Protein AF-E7CLR4-F1 (afdb_monomer_lite)

Sequence (110 aa):
PYWDWTTTFSSLPTLVTMTEHNPFHHAHIDVANKDTTRAPRPQLFDDPQQGDKSFFYRQIAFALEQTDFCDFEIQFEIGHNAIHSMVGGRSPYGMSTLHYTAYDPLFYLH

Radius of gyration: 14.86 Å; chains: 1; bounding box: 43×26×43 Å

Foldseek 3Di:
DADPLFAADQDDDPLQCPDPPHPQVWFADVVVRDIADWDADNLSRDAPVPDNTHPLNVLQVCLVPDPDPVSSVVSVVVSVLVCLCRGRPPPPQDSNDPVRPVRRSVSVND

Secondary structure (DSSP, 8-state):
----TTS--SS--HHHH--SS-TTS--EETTTTEE------GGGT--TT-SSS-HHHHHHHHHHT-SSHHHHHHHHHHHHHHHHHHHHTT-TTSTTSTTTGGGSGGGGT-

InterPro domains:
  IPR002227 Tyrosinase copper-binding domain [PF00264] (1-110)
  IPR008922 Di-copper centre-containing domain superfamily [G3DSA:1.10.1280.10] (1-110)
  IPR008922 Di-copper centre-containing domain superfamily [SSF48056] (1-110)

Structure (mmCIF, N/CA/C/O backbone):
data_AF-E7CLR4-F1
#
_entry.id   AF-E7CLR4-F1
#
loop_
_atom_site.group_PDB
_atom_site.id
_atom_site.type_symbol
_atom_site.label_atom_id
_atom_site.label_alt_id
_atom_site.label_comp_id
_atom_site.label_asym_id
_atom_site.label_entity_id
_atom_site.label_seq_id
_atom_site.pdbx_PDB_ins_code
_atom_site.Cartn_x
_atom_site.Cartn_y
_atom_site.Cartn_z
_atom_site.occupancy
_atom_site.B_iso_or_equiv
_atom_site.auth_seq_id
_atom_site.auth_comp_id
_atom_site.auth_asym_id
_atom_site.auth_atom_id
_atom_site.pdbx_PDB_model_num
ATOM 1 N N . PRO A 1 1 ? 0.416 -14.114 1.909 1.00 94.44 1 PRO A N 1
ATOM 2 C CA . PRO A 1 1 ? 0.524 -13.533 3.272 1.00 94.44 1 PRO A CA 1
ATOM 3 C C . PRO A 1 1 ? -0.228 -12.204 3.268 1.00 94.44 1 PRO A C 1
ATOM 5 O O . PRO A 1 1 ? -0.317 -11.622 2.194 1.00 94.44 1 PRO A O 1
ATOM 8 N N . TYR A 1 2 ? -0.748 -11.747 4.407 1.00 96.75 2 TYR A N 1
ATOM 9 C CA . TYR A 1 2 ? -1.291 -10.391 4.524 1.00 96.75 2 TYR A CA 1
ATOM 10 C C . TYR A 1 2 ? -0.348 -9.545 5.379 1.00 96.75 2 TYR A C 1
ATOM 12 O O . TYR A 1 2 ? 0.320 -10.066 6.278 1.00 96.75 2 TYR A O 1
ATOM 20 N N . TRP A 1 3 ? -0.259 -8.259 5.072 1.00 97.56 3 TRP A N 1
ATOM 21 C CA . TRP A 1 3 ? 0.469 -7.284 5.864 1.00 97.56 3 TRP A CA 1
ATOM 22 C C . TRP A 1 3 ? -0.527 -6.488 6.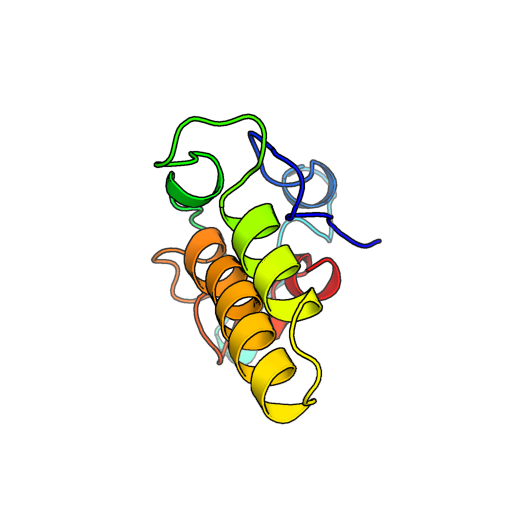705 1.00 97.56 3 TRP A C 1
ATOM 24 O O . TRP A 1 3 ? -1.329 -5.731 6.172 1.00 97.56 3 TRP A O 1
ATOM 34 N N . ASP A 1 4 ? -0.470 -6.651 8.027 1.00 96.00 4 ASP A N 1
ATOM 35 C CA . ASP A 1 4 ? -1.311 -5.881 8.945 1.00 96.00 4 ASP A CA 1
ATOM 36 C C . ASP A 1 4 ? -0.756 -4.467 9.169 1.00 96.00 4 ASP A C 1
ATOM 38 O O . ASP A 1 4 ? -0.074 -4.178 10.158 1.00 96.00 4 ASP A O 1
ATOM 42 N N . TRP A 1 5 ? -1.060 -3.574 8.232 1.00 94.81 5 TRP A N 1
ATOM 43 C CA . TRP A 1 5 ? -0.694 -2.160 8.292 1.00 94.81 5 TRP A CA 1
ATOM 44 C C . TRP A 1 5 ? -1.549 -1.353 9.290 1.00 94.81 5 TRP A C 1
ATOM 46 O O . TRP A 1 5 ? -1.310 -0.159 9.468 1.00 94.81 5 TRP A O 1
ATOM 56 N N . THR A 1 6 ? -2.511 -1.973 9.988 1.00 93.31 6 THR A N 1
ATOM 57 C CA . THR A 1 6 ? -3.210 -1.314 11.105 1.00 93.31 6 THR A CA 1
ATOM 58 C C . THR A 1 6 ? -2.352 -1.286 12.369 1.00 93.31 6 THR A C 1
ATOM 60 O O . THR A 1 6 ? -2.500 -0.395 13.206 1.00 93.31 6 THR A O 1
ATOM 63 N N . THR A 1 7 ? -1.397 -2.206 12.508 1.00 90.56 7 THR A N 1
ATOM 64 C CA . THR A 1 7 ? -0.417 -2.171 13.601 1.00 90.56 7 THR A CA 1
ATOM 65 C C . THR A 1 7 ? 0.670 -1.128 13.339 1.00 90.56 7 THR A C 1
ATOM 67 O O . THR A 1 7 ? 0.877 -0.703 12.207 1.00 90.56 7 THR A O 1
ATOM 70 N N . THR A 1 8 ? 1.367 -0.670 14.378 1.00 88.50 8 THR A N 1
ATOM 71 C CA . THR A 1 8 ? 2.495 0.256 14.202 1.00 88.50 8 THR A CA 1
ATOM 72 C C . THR A 1 8 ? 3.703 -0.488 13.636 1.00 88.50 8 THR A C 1
ATOM 74 O O . THR A 1 8 ? 4.104 -1.522 14.170 1.00 88.50 8 THR A O 1
ATOM 77 N N . PHE A 1 9 ? 4.327 0.060 12.595 1.00 91.56 9 PHE A N 1
ATOM 78 C CA . PHE A 1 9 ? 5.535 -0.485 11.979 1.00 91.56 9 PHE A CA 1
ATOM 79 C C . PHE A 1 9 ? 6.496 0.646 11.595 1.00 91.56 9 PHE A C 1
ATOM 81 O O . PHE A 1 9 ? 6.081 1.751 11.262 1.00 91.56 9 PHE A O 1
ATOM 88 N N . SER A 1 10 ? 7.797 0.366 11.633 1.00 92.25 10 SER A N 1
ATOM 89 C CA . SER A 1 10 ? 8.856 1.336 11.309 1.00 92.25 10 SER A CA 1
ATOM 90 C C . SER A 1 10 ? 9.451 1.148 9.911 1.00 92.25 10 SER A C 1
ATOM 92 O O . SER A 1 10 ? 10.288 1.935 9.476 1.00 92.25 10 SER A O 1
ATOM 94 N N . SER A 1 11 ? 9.068 0.076 9.217 1.00 95.38 11 SER A N 1
ATOM 95 C CA . SER A 1 11 ? 9.549 -0.260 7.877 1.00 95.38 11 SER A CA 1
ATOM 96 C C . SER A 1 11 ? 8.552 -1.162 7.152 1.00 95.38 11 SER A C 1
ATOM 98 O O . SER A 1 11 ? 7.675 -1.762 7.775 1.00 95.38 11 SER A O 1
ATOM 100 N N . LEU A 1 12 ? 8.680 -1.248 5.825 1.00 97.50 12 LEU A N 1
ATOM 101 C CA . LEU A 1 12 ? 7.938 -2.229 5.032 1.00 97.50 12 LEU A CA 1
ATOM 102 C C . LEU A 1 12 ? 8.364 -3.663 5.402 1.00 97.50 12 LEU A C 1
ATOM 104 O O . LEU A 1 12 ? 9.518 -3.865 5.795 1.00 97.50 12 LEU A O 1
ATOM 108 N N . PRO A 1 13 ? 7.488 -4.672 5.224 1.00 97.56 13 PRO A N 1
ATOM 109 C CA . PRO A 1 13 ? 7.811 -6.060 5.542 1.00 97.56 13 PRO A CA 1
ATOM 110 C C . PRO A 1 13 ? 9.111 -6.534 4.884 1.00 97.56 13 PRO A C 1
ATOM 112 O O . PRO A 1 13 ? 9.320 -6.310 3.693 1.00 97.56 13 PRO A O 1
ATOM 115 N N . THR A 1 14 ? 9.947 -7.278 5.617 1.00 97.31 14 THR A N 1
ATOM 116 C CA . THR A 1 14 ? 11.210 -7.836 5.087 1.00 97.31 14 THR A CA 1
ATOM 117 C C . THR A 1 14 ? 11.004 -8.634 3.802 1.00 97.31 14 THR A C 1
ATOM 119 O O . THR A 1 14 ? 11.829 -8.579 2.890 1.00 97.31 14 THR A O 1
ATOM 122 N N . LEU A 1 15 ? 9.858 -9.320 3.702 1.00 97.38 15 LEU A N 1
ATOM 123 C CA . LEU A 1 15 ? 9.453 -10.063 2.513 1.00 97.38 15 LEU A CA 1
ATOM 124 C C . LEU A 1 15 ? 9.500 -9.203 1.248 1.00 97.38 15 LEU A C 1
ATOM 126 O O . LEU A 1 15 ? 9.825 -9.731 0.201 1.00 97.38 15 LEU A O 1
ATOM 130 N N . VAL A 1 16 ? 9.224 -7.901 1.321 1.00 97.75 16 VAL A N 1
ATOM 131 C CA . VAL A 1 16 ? 9.210 -7.021 0.145 1.00 97.75 16 VAL A CA 1
ATOM 132 C C . VAL A 1 16 ? 10.431 -6.101 0.048 1.00 97.75 16 VAL A C 1
ATOM 134 O O . VAL A 1 16 ? 10.563 -5.393 -0.946 1.00 97.75 16 VAL A O 1
ATOM 137 N N . THR A 1 17 ? 11.320 -6.083 1.047 1.00 97.38 17 THR A N 1
ATOM 138 C CA . THR A 1 17 ? 12.499 -5.193 1.086 1.00 97.38 17 THR A CA 1
ATOM 139 C C . THR A 1 17 ? 13.830 -5.910 0.884 1.00 97.38 17 THR A C 1
ATOM 141 O O . THR A 1 17 ? 14.805 -5.268 0.505 1.00 97.38 17 THR A O 1
ATOM 144 N N . MET A 1 18 ? 13.892 -7.230 1.086 1.00 97.12 18 MET A N 1
ATOM 145 C CA . MET A 1 18 ? 15.092 -8.015 0.786 1.00 97.12 18 MET A CA 1
ATOM 146 C C . MET A 1 18 ? 15.420 -7.927 -0.712 1.00 97.12 18 MET A C 1
ATOM 148 O O . MET A 1 18 ? 14.546 -8.170 -1.539 1.00 97.12 18 MET A O 1
ATOM 152 N N . THR A 1 19 ? 16.654 -7.568 -1.063 1.00 95.50 19 THR A N 1
ATOM 153 C CA . THR A 1 19 ? 17.063 -7.279 -2.451 1.00 95.50 19 THR A CA 1
ATOM 154 C C . THR A 1 19 ? 17.541 -8.514 -3.210 1.00 95.50 19 THR A C 1
ATOM 156 O O . THR A 1 19 ? 17.345 -8.617 -4.419 1.00 95.50 19 THR A O 1
ATOM 159 N N . GLU A 1 20 ? 18.170 -9.460 -2.518 1.00 95.38 20 GLU A N 1
ATOM 160 C CA . GLU A 1 20 ? 18.768 -10.641 -3.138 1.00 95.38 20 GLU A CA 1
ATOM 161 C C . GLU A 1 20 ? 17.748 -11.772 -3.276 1.00 95.38 20 GLU A C 1
ATOM 163 O O . GLU A 1 20 ? 17.080 -12.140 -2.312 1.00 95.38 20 GLU A O 1
ATOM 168 N N . HIS A 1 21 ? 17.644 -12.335 -4.486 1.00 94.88 21 HIS A N 1
ATOM 169 C CA . HIS A 1 21 ? 16.825 -13.517 -4.788 1.00 94.88 21 HIS A CA 1
ATOM 170 C C . HIS A 1 21 ? 15.375 -13.436 -4.279 1.00 94.88 21 HIS A C 1
ATOM 172 O O . HIS A 1 21 ? 14.796 -14.438 -3.858 1.00 94.88 21 HIS A O 1
ATOM 178 N N . ASN A 1 22 ? 14.779 -12.242 -4.332 1.00 97.44 22 ASN A N 1
ATOM 179 C CA . ASN A 1 22 ? 13.459 -11.988 -3.778 1.00 97.44 22 ASN A CA 1
ATOM 180 C C . ASN A 1 22 ? 12.438 -11.559 -4.851 1.00 97.44 22 ASN A C 1
ATOM 182 O O . ASN A 1 22 ? 12.451 -10.399 -5.273 1.00 97.44 22 ASN A O 1
ATOM 186 N N . PRO A 1 23 ? 11.498 -12.437 -5.244 1.00 97.56 23 PRO A N 1
ATOM 187 C CA . PRO A 1 23 ? 10.468 -12.098 -6.227 1.00 97.56 23 PRO A CA 1
ATOM 188 C C . PRO A 1 23 ? 9.437 -11.080 -5.711 1.00 97.56 23 PRO A C 1
ATOM 190 O O . PRO A 1 23 ? 8.670 -10.544 -6.499 1.00 97.56 23 PRO A O 1
ATOM 193 N N . PHE A 1 24 ? 9.403 -10.792 -4.406 1.00 98.19 24 PHE A N 1
ATOM 194 C CA . PHE A 1 24 ? 8.508 -9.787 -3.822 1.00 98.19 24 PHE A CA 1
ATOM 195 C C . PHE A 1 24 ? 9.122 -8.379 -3.770 1.00 98.19 24 PHE A C 1
ATOM 197 O O . PHE A 1 24 ? 8.434 -7.414 -3.417 1.00 98.19 24 PHE A O 1
ATOM 204 N N . HIS A 1 25 ? 10.409 -8.236 -4.103 1.00 98.38 25 HIS A N 1
ATOM 205 C CA . HIS A 1 25 ? 11.083 -6.939 -4.077 1.00 98.38 25 HIS A CA 1
ATOM 206 C C . HIS A 1 25 ? 10.527 -5.989 -5.147 1.00 98.38 25 HIS A C 1
ATOM 208 O O . HIS A 1 25 ? 10.284 -4.818 -4.872 1.00 98.38 25 HIS A O 1
ATOM 214 N N . HIS A 1 26 ? 10.327 -6.503 -6.360 1.00 98.12 26 HIS A N 1
ATOM 215 C CA . HIS A 1 26 ? 9.842 -5.772 -7.529 1.00 98.12 26 HIS A CA 1
ATOM 216 C C . HIS A 1 26 ? 9.344 -6.759 -8.591 1.00 98.12 26 HIS A C 1
ATOM 218 O O . HIS A 1 26 ? 9.693 -7.938 -8.549 1.00 98.12 26 HIS A O 1
ATOM 224 N N . ALA A 1 27 ? 8.576 -6.264 -9.558 1.00 98.06 27 ALA A N 1
ATOM 225 C CA . ALA A 1 27 ? 8.215 -6.983 -10.773 1.00 98.06 27 ALA A CA 1
ATOM 226 C C . ALA A 1 27 ? 8.558 -6.155 -12.014 1.00 98.06 27 ALA A C 1
ATOM 228 O O . ALA A 1 27 ? 8.595 -4.924 -11.957 1.00 98.06 27 ALA A O 1
ATOM 229 N N . HIS A 1 28 ? 8.771 -6.834 -13.138 1.00 98.38 28 HIS A N 1
ATOM 230 C CA . HIS A 1 28 ? 8.947 -6.187 -14.432 1.00 98.38 28 HIS A CA 1
ATOM 231 C C . HIS A 1 28 ? 7.589 -5.839 -15.060 1.00 98.38 28 HIS A C 1
ATOM 233 O O . HIS A 1 28 ? 6.640 -6.619 -14.984 1.00 98.38 28 HIS A O 1
ATOM 239 N N . ILE A 1 29 ? 7.500 -4.667 -15.686 1.00 98.38 29 ILE A N 1
ATOM 240 C CA . ILE A 1 29 ? 6.313 -4.150 -16.371 1.00 98.38 29 ILE A CA 1
ATOM 241 C C . ILE A 1 29 ? 6.605 -4.124 -17.874 1.00 98.38 29 ILE A C 1
ATOM 243 O O . ILE A 1 29 ? 7.196 -3.165 -18.377 1.00 98.38 29 ILE A O 1
ATOM 247 N N . ASP A 1 30 ? 6.144 -5.143 -18.601 1.00 98.12 30 ASP A N 1
ATOM 248 C CA . ASP A 1 30 ? 6.451 -5.329 -20.030 1.00 98.12 30 ASP A CA 1
ATOM 249 C C . ASP A 1 30 ? 6.071 -4.112 -20.889 1.00 98.12 30 ASP A C 1
ATOM 251 O O . ASP A 1 30 ? 6.847 -3.658 -21.729 1.00 98.12 30 ASP A O 1
ATOM 255 N N . VAL A 1 31 ? 4.887 -3.533 -20.650 1.00 97.44 31 VAL A N 1
ATOM 256 C CA . VAL A 1 31 ? 4.361 -2.407 -21.445 1.00 97.44 31 VAL A CA 1
ATOM 257 C C . VAL A 1 31 ? 5.156 -1.111 -21.272 1.00 97.44 31 VAL A C 1
ATOM 259 O O . VAL A 1 31 ? 5.126 -0.253 -22.152 1.00 97.44 31 VAL A O 1
ATOM 262 N N . ALA A 1 32 ? 5.863 -0.961 -20.150 1.00 97.12 32 ALA A N 1
ATOM 263 C CA . ALA A 1 32 ? 6.687 0.208 -19.848 1.00 97.12 32 ALA A CA 1
ATOM 264 C C . ALA A 1 32 ? 8.191 -0.079 -19.987 1.00 97.12 32 ALA A C 1
ATOM 266 O O . ALA A 1 32 ? 8.985 0.863 -19.997 1.00 97.12 32 ALA A O 1
ATOM 267 N N . ASN A 1 33 ? 8.586 -1.355 -20.093 1.00 97.88 33 ASN A N 1
ATOM 268 C CA . ASN A 1 33 ? 9.968 -1.826 -20.008 1.00 97.88 33 ASN A CA 1
ATOM 269 C C . ASN A 1 33 ? 10.704 -1.226 -18.790 1.00 97.88 33 ASN A C 1
ATOM 2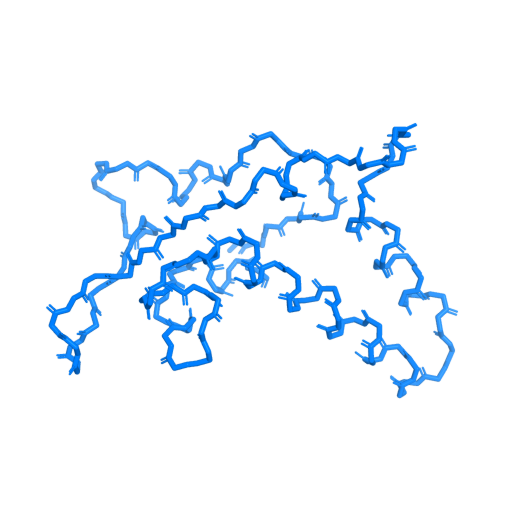71 O O . ASN A 1 33 ? 11.780 -0.622 -18.897 1.00 97.88 33 ASN A O 1
ATOM 275 N N . LYS A 1 34 ? 10.053 -1.308 -17.626 1.00 98.44 34 LYS A N 1
ATOM 276 C CA . LYS A 1 34 ? 10.525 -0.795 -16.334 1.00 98.44 34 LYS A CA 1
ATOM 277 C C . LYS A 1 34 ? 10.138 -1.754 -15.229 1.00 98.44 34 LYS A C 1
ATOM 279 O O . LYS A 1 34 ? 9.149 -2.462 -15.352 1.00 98.44 34 LYS A O 1
ATOM 284 N N . ASP A 1 35 ? 10.879 -1.706 -14.136 1.00 98.38 35 ASP A N 1
ATOM 285 C CA . ASP A 1 35 ? 10.509 -2.428 -12.929 1.00 98.38 35 ASP A CA 1
ATOM 286 C C . ASP A 1 35 ? 9.653 -1.551 -12.018 1.00 98.38 35 ASP A C 1
ATOM 288 O O . ASP A 1 35 ? 9.769 -0.317 -12.008 1.00 98.38 35 ASP A O 1
ATOM 292 N N . THR A 1 36 ? 8.799 -2.193 -11.228 1.00 98.56 36 THR A N 1
ATOM 293 C CA . THR A 1 36 ? 8.017 -1.520 -10.194 1.00 98.56 36 THR A CA 1
ATOM 294 C C . THR A 1 36 ? 8.942 -0.856 -9.185 1.00 98.56 36 THR A C 1
ATOM 296 O O . THR A 1 36 ? 9.948 -1.437 -8.773 1.00 98.56 36 THR A O 1
ATOM 299 N N . THR A 1 37 ? 8.592 0.342 -8.735 1.00 98.12 37 THR A N 1
ATOM 300 C CA . THR A 1 37 ? 9.409 1.100 -7.780 1.00 98.12 37 THR A CA 1
ATOM 301 C C . THR A 1 37 ? 8.546 1.687 -6.677 1.00 98.12 37 THR A C 1
ATOM 303 O O . THR A 1 37 ? 7.452 2.191 -6.924 1.00 98.12 37 THR A O 1
ATOM 306 N N . ARG A 1 38 ? 9.069 1.672 -5.450 1.00 97.94 38 ARG A N 1
ATOM 307 C CA . ARG A 1 38 ? 8.408 2.219 -4.260 1.00 97.94 38 ARG A CA 1
ATOM 308 C C . ARG A 1 38 ? 9.196 3.417 -3.747 1.00 97.94 38 ARG A C 1
ATOM 310 O O . ARG A 1 38 ? 10.425 3.403 -3.771 1.00 97.94 38 ARG A O 1
ATOM 317 N N . ALA A 1 39 ? 8.497 4.438 -3.264 1.00 97.56 39 ALA A N 1
ATOM 318 C CA . ALA A 1 39 ? 9.112 5.609 -2.643 1.00 97.56 39 ALA A CA 1
ATOM 319 C C . ALA A 1 39 ? 8.350 5.982 -1.358 1.00 97.56 39 ALA A C 1
ATOM 321 O O . ALA A 1 39 ? 7.669 7.013 -1.347 1.00 97.56 39 ALA A O 1
ATOM 322 N N . PRO A 1 40 ? 8.424 5.146 -0.298 1.00 97.38 40 PRO A N 1
ATOM 323 C CA . PRO A 1 40 ? 7.599 5.309 0.891 1.00 97.38 40 PRO A CA 1
ATOM 324 C C . PRO A 1 40 ? 7.723 6.703 1.507 1.00 97.38 40 PRO A C 1
ATOM 326 O O . PRO A 1 40 ? 8.827 7.218 1.698 1.00 97.38 40 PRO A O 1
ATOM 329 N N . ARG A 1 41 ? 6.585 7.326 1.813 1.00 95.25 41 ARG A N 1
ATOM 330 C CA . ARG A 1 41 ? 6.541 8.632 2.479 1.00 95.25 41 ARG A CA 1
ATOM 331 C C . ARG A 1 41 ? 6.736 8.459 3.993 1.00 95.25 41 ARG A C 1
ATOM 333 O O . ARG A 1 41 ? 6.210 7.491 4.533 1.00 95.25 41 ARG A O 1
ATOM 340 N N . PRO A 1 42 ? 7.400 9.391 4.703 1.00 91.75 42 PRO A N 1
ATOM 341 C CA . PRO A 1 42 ? 7.607 9.288 6.155 1.00 91.75 42 PRO A CA 1
ATOM 342 C C . PRO A 1 42 ? 6.313 9.099 6.961 1.00 91.75 42 PRO A C 1
ATOM 344 O O . PRO A 1 42 ? 6.275 8.315 7.901 1.00 91.75 42 PRO A O 1
ATOM 347 N N . GLN A 1 43 ? 5.215 9.722 6.516 1.00 89.06 43 GLN A N 1
ATOM 348 C CA . GLN A 1 43 ? 3.888 9.604 7.136 1.00 89.06 43 GLN A CA 1
ATOM 349 C C . GLN A 1 43 ? 3.333 8.171 7.154 1.00 89.06 43 GLN A C 1
ATOM 351 O O . GLN A 1 43 ? 2.370 7.908 7.862 1.00 89.06 43 GLN A O 1
ATOM 356 N N . LEU A 1 44 ? 3.912 7.254 6.373 1.00 93.06 44 LEU A N 1
ATOM 357 C CA . LEU A 1 44 ? 3.569 5.837 6.430 1.00 93.06 44 LEU A CA 1
ATOM 358 C C . LEU A 1 44 ? 3.951 5.212 7.781 1.00 93.06 44 LEU A C 1
ATOM 360 O O . LEU A 1 44 ? 3.292 4.278 8.226 1.00 93.06 44 LEU A O 1
ATOM 364 N N . PHE A 1 45 ? 5.021 5.710 8.403 1.00 91.06 45 PHE A N 1
ATOM 365 C CA . PHE A 1 45 ? 5.602 5.166 9.633 1.00 91.06 45 PHE A CA 1
ATOM 366 C C . PHE A 1 45 ? 5.341 6.064 10.849 1.00 91.06 45 PHE A C 1
ATOM 368 O O . PHE A 1 45 ? 5.340 5.585 11.982 1.00 91.06 45 PHE A O 1
ATOM 375 N N . ASP A 1 46 ? 5.105 7.355 10.611 1.00 81.62 46 ASP A N 1
ATOM 376 C CA . ASP A 1 46 ? 4.923 8.355 11.658 1.00 81.62 46 ASP A CA 1
ATOM 377 C C . ASP A 1 46 ? 3.436 8.613 11.934 1.00 81.62 46 ASP A C 1
ATOM 379 O O . ASP A 1 46 ? 2.683 9.000 11.039 1.00 81.62 46 ASP A O 1
ATOM 383 N N . ASP A 1 47 ? 3.016 8.477 13.196 1.00 74.50 47 ASP A N 1
ATOM 384 C CA . ASP A 1 47 ? 1.675 8.884 13.618 1.00 74.50 47 ASP A CA 1
ATOM 385 C C . ASP A 1 47 ? 1.662 10.342 14.122 1.00 74.50 47 ASP A C 1
ATOM 387 O O . ASP A 1 47 ? 2.257 10.640 15.166 1.00 74.50 47 ASP A O 1
ATOM 391 N N . PRO A 1 48 ? 0.951 11.264 13.444 1.00 64.44 48 PRO A N 1
ATOM 392 C CA . PRO A 1 48 ? 0.891 12.665 13.847 1.00 64.44 48 PRO A CA 1
ATOM 393 C C . PRO A 1 48 ? 0.140 12.918 15.164 1.00 64.44 48 PRO A C 1
ATOM 395 O O . PRO A 1 48 ? 0.318 13.986 15.746 1.00 64.44 48 PRO A O 1
ATOM 398 N N . GLN A 1 49 ? -0.699 11.993 15.646 1.00 65.56 49 GLN A N 1
ATOM 399 C CA . GLN A 1 49 ? -1.499 12.195 16.865 1.00 65.56 49 GLN A CA 1
ATOM 400 C C . GLN A 1 49 ? -0.845 11.661 18.150 1.00 65.56 49 GLN A C 1
ATOM 402 O O . GLN A 1 49 ? -1.468 11.778 19.198 1.0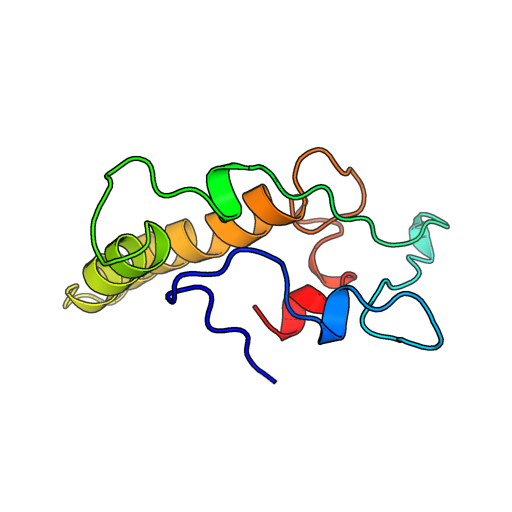0 65.56 49 GLN A O 1
ATOM 407 N N . GLN A 1 50 ? 0.394 11.141 18.094 1.00 58.22 50 GLN A N 1
ATOM 408 C CA . GLN A 1 50 ? 1.168 10.647 19.251 1.00 58.22 50 GLN A CA 1
ATOM 409 C C . GLN A 1 50 ? 0.307 9.885 20.282 1.00 58.22 50 GLN A C 1
ATOM 411 O O . GLN A 1 50 ? -0.025 10.398 21.349 1.00 58.22 50 GLN A O 1
ATOM 416 N N . GLY A 1 51 ? -0.046 8.640 19.964 1.00 66.44 51 GLY A N 1
ATOM 417 C CA . GLY A 1 51 ? -0.739 7.729 20.876 1.00 66.44 51 GLY A CA 1
ATOM 418 C C . GLY A 1 51 ? -0.363 6.269 20.619 1.00 66.44 51 GLY A C 1
ATOM 419 O O . GLY A 1 51 ? 0.416 5.971 19.718 1.00 66.44 51 GLY A O 1
ATOM 420 N N . ASP A 1 52 ? -0.943 5.348 21.390 1.00 66.81 52 ASP A N 1
ATOM 421 C CA . ASP A 1 52 ? -0.614 3.910 21.326 1.00 66.81 52 ASP A CA 1
ATOM 422 C C . ASP A 1 52 ? -1.088 3.212 20.038 1.00 66.81 52 ASP A C 1
ATOM 424 O O . ASP A 1 52 ? -0.773 2.045 19.795 1.00 66.81 52 ASP A O 1
ATOM 428 N N . LYS A 1 53 ? -1.907 3.888 19.231 1.00 76.50 53 LYS A N 1
ATOM 429 C CA . LYS A 1 53 ? -2.543 3.350 18.024 1.00 76.50 53 LYS A CA 1
ATOM 430 C C . LYS A 1 53 ? -2.066 4.128 16.813 1.00 76.50 53 LYS A C 1
ATOM 432 O O . LYS A 1 53 ? -1.948 5.336 16.932 1.00 76.50 53 LYS A O 1
ATOM 437 N N . SER A 1 54 ? -1.863 3.459 15.678 1.00 85.94 54 SER A N 1
ATOM 438 C CA . SER A 1 54 ? -1.467 4.095 14.416 1.00 85.94 54 SER A CA 1
ATOM 439 C C . SER A 1 54 ? -2.618 4.895 13.777 1.00 85.94 54 SER A C 1
ATOM 441 O O . SER A 1 54 ? -3.797 4.674 14.081 1.00 85.94 54 SER A O 1
ATOM 443 N N . PHE A 1 55 ? -2.294 5.785 12.831 1.00 88.50 55 PHE A N 1
ATOM 444 C CA . PHE A 1 55 ? -3.280 6.463 11.978 1.00 88.50 55 PHE A CA 1
ATOM 445 C C . PHE A 1 55 ? -4.212 5.455 11.295 1.00 88.50 55 PHE A C 1
ATOM 447 O O . PHE A 1 55 ? -5.434 5.605 11.322 1.00 88.50 55 PHE A O 1
ATOM 454 N N . PHE A 1 56 ? -3.629 4.390 10.750 1.00 93.00 56 PHE A N 1
ATOM 455 C CA . PHE A 1 56 ? -4.352 3.336 10.054 1.00 93.00 56 PHE A CA 1
ATOM 456 C C . PHE A 1 56 ? -5.285 2.548 10.970 1.00 93.00 56 PHE A C 1
ATOM 458 O O . PHE A 1 56 ? -6.408 2.245 10.574 1.00 93.00 56 PHE A O 1
ATOM 465 N N . TYR A 1 57 ? -4.864 2.274 12.209 1.00 93.62 57 TYR A N 1
ATOM 466 C CA . TYR A 1 57 ? -5.729 1.655 13.209 1.00 93.62 57 TYR A CA 1
ATOM 467 C C . TYR A 1 57 ? -6.994 2.482 13.420 1.00 93.62 57 TYR A C 1
ATOM 469 O O . TYR A 1 57 ? -8.090 1.935 13.394 1.00 93.62 57 TYR A O 1
ATOM 477 N N . ARG A 1 58 ? -6.856 3.800 13.612 1.00 92.88 58 ARG A N 1
ATOM 478 C CA . ARG A 1 58 ? -8.007 4.681 13.858 1.00 92.88 58 ARG A CA 1
ATOM 479 C C . ARG A 1 58 ? -8.928 4.769 12.644 1.00 92.88 58 ARG A C 1
ATOM 481 O O . ARG A 1 58 ? -10.138 4.687 12.817 1.00 92.88 58 ARG A O 1
ATOM 488 N N . GLN A 1 59 ? -8.371 4.878 11.436 1.00 94.94 59 GLN A N 1
ATOM 489 C CA . GLN A 1 59 ? -9.167 4.915 10.206 1.00 94.94 59 GLN A CA 1
ATOM 490 C C . GLN A 1 59 ? -9.972 3.623 10.009 1.00 94.94 59 GLN A C 1
ATOM 492 O O . GLN A 1 59 ? -11.152 3.676 9.670 1.00 94.94 59 GLN A O 1
ATOM 497 N N . ILE A 1 60 ? -9.359 2.462 10.255 1.00 97.06 60 ILE A N 1
ATOM 498 C CA . ILE A 1 60 ? -10.035 1.172 10.080 1.00 97.06 60 ILE A CA 1
ATOM 499 C C . ILE A 1 60 ? -10.992 0.864 11.227 1.00 97.06 60 ILE A C 1
ATOM 501 O O . ILE A 1 60 ? -12.074 0.349 10.972 1.00 97.06 60 ILE A O 1
ATOM 505 N N . ALA A 1 61 ? -10.671 1.247 12.464 1.00 96.56 61 ALA A N 1
ATOM 506 C CA . ALA A 1 61 ? -11.625 1.180 13.568 1.00 96.56 61 ALA A CA 1
ATOM 507 C C . ALA A 1 61 ? -12.881 2.009 13.259 1.00 96.56 61 ALA A C 1
ATOM 509 O O . ALA A 1 61 ? -13.986 1.499 13.397 1.00 96.56 61 ALA A O 1
ATOM 510 N N . PHE A 1 62 ? -12.713 3.230 12.738 1.00 97.00 62 PHE A N 1
ATOM 511 C CA . PHE A 1 62 ? -13.838 4.075 12.341 1.00 97.00 62 PHE A CA 1
ATOM 512 C C . PHE A 1 62 ? -14.673 3.461 11.209 1.00 97.00 62 PHE A C 1
ATOM 514 O O . PHE A 1 62 ? -15.899 3.526 11.251 1.00 97.00 62 PHE A O 1
ATOM 521 N N . ALA A 1 63 ? -14.041 2.820 10.219 1.00 98.38 63 ALA A N 1
ATOM 522 C CA . ALA A 1 63 ? -14.772 2.069 9.199 1.00 98.38 63 ALA A CA 1
ATOM 523 C C . ALA A 1 63 ? -15.586 0.922 9.826 1.00 98.38 63 ALA A C 1
ATOM 525 O O . ALA A 1 63 ? -16.769 0.776 9.540 1.00 98.38 63 ALA A O 1
ATOM 526 N N . LEU A 1 64 ? -14.984 0.145 10.731 1.00 98.31 64 LEU A N 1
ATOM 527 C CA . LEU A 1 64 ? -15.625 -1.001 11.389 1.00 98.31 64 LEU A CA 1
ATOM 528 C C . LEU A 1 64 ? -16.755 -0.618 12.361 1.00 98.31 64 LEU A C 1
ATOM 530 O O . LEU A 1 64 ? -17.564 -1.473 12.713 1.00 98.31 64 LEU A O 1
ATOM 534 N N . GLU A 1 65 ? -16.818 0.639 12.798 1.00 98.44 65 GLU A N 1
ATOM 535 C CA . GLU A 1 65 ? -17.926 1.173 13.598 1.00 98.44 65 GLU A CA 1
ATOM 536 C C . GLU A 1 65 ? -19.183 1.463 12.761 1.00 98.44 65 GLU A C 1
ATOM 538 O O . GLU A 1 65 ? -20.274 1.592 13.323 1.00 98.44 65 GLU A O 1
ATOM 543 N N . GLN A 1 66 ? -19.060 1.560 11.431 1.00 98.56 66 GLN A N 1
ATOM 544 C CA . GLN A 1 66 ? -20.200 1.832 10.559 1.00 98.56 66 GLN A CA 1
ATOM 545 C C . GLN A 1 66 ? -21.159 0.636 10.519 1.00 98.56 66 GLN A C 1
ATOM 547 O O . GLN A 1 66 ? -20.751 -0.524 10.479 1.00 98.56 66 GLN A O 1
ATOM 552 N N . THR A 1 67 ? -22.460 0.928 10.522 1.00 98.31 67 THR A N 1
ATOM 553 C CA . THR A 1 67 ? -23.518 -0.102 10.492 1.00 98.31 67 THR A CA 1
ATOM 554 C C . THR A 1 67 ? -24.133 -0.281 9.109 1.00 98.31 67 THR A C 1
ATOM 556 O O . THR A 1 67 ? -24.668 -1.351 8.814 1.00 98.31 67 THR A O 1
ATOM 559 N N . ASP A 1 68 ? -24.033 0.743 8.260 1.00 98.38 68 ASP A N 1
ATOM 560 C CA . ASP A 1 68 ? -24.401 0.683 6.853 1.00 98.38 68 ASP A CA 1
ATOM 561 C C . ASP A 1 68 ? -23.179 0.318 6.000 1.00 98.38 68 ASP A C 1
ATOM 563 O O . ASP A 1 68 ? -22.063 0.789 6.238 1.00 98.38 68 ASP A O 1
ATOM 567 N N . PHE A 1 69 ? -23.387 -0.538 4.998 1.00 98.31 69 PHE A N 1
ATOM 568 C CA . PHE A 1 69 ? -22.305 -0.998 4.129 1.00 98.31 69 PHE A CA 1
ATOM 569 C C . PHE A 1 69 ? -21.695 0.143 3.308 1.00 98.31 69 PHE A C 1
ATOM 571 O O . PHE A 1 69 ? -20.481 0.159 3.124 1.00 98.31 69 PHE A O 1
ATOM 578 N N . CYS A 1 70 ? -22.503 1.091 2.829 1.00 98.44 70 CYS A N 1
ATOM 579 C CA . CYS A 1 70 ? -22.007 2.207 2.028 1.00 98.44 70 CYS A CA 1
ATOM 580 C C . CYS A 1 70 ? -21.128 3.134 2.874 1.00 98.44 70 CYS A C 1
ATOM 582 O O . CYS A 1 70 ? -20.088 3.589 2.405 1.00 98.44 70 CYS A O 1
ATOM 584 N N . ASP A 1 71 ? -21.502 3.365 4.133 1.00 98.38 71 ASP A N 1
ATOM 585 C CA . ASP A 1 71 ? -20.692 4.167 5.051 1.00 98.38 71 ASP A CA 1
ATOM 586 C C . ASP A 1 71 ? -19.371 3.459 5.399 1.00 98.38 71 ASP A C 1
ATOM 588 O O . ASP A 1 71 ? -18.311 4.092 5.401 1.00 98.38 71 ASP A O 1
ATOM 592 N N . PHE A 1 72 ? -19.412 2.141 5.645 1.00 98.62 72 PHE A N 1
ATOM 593 C CA . PHE A 1 72 ? -18.212 1.320 5.847 1.00 98.62 72 PHE A CA 1
ATOM 594 C C . PHE A 1 72 ? -17.269 1.406 4.643 1.00 98.62 72 PHE A C 1
ATOM 596 O O . PHE A 1 72 ? -16.074 1.656 4.810 1.00 98.62 72 PHE A O 1
ATOM 603 N N . GLU A 1 73 ? -17.805 1.189 3.442 1.00 98.62 73 GLU A N 1
ATOM 604 C CA . GLU A 1 73 ? -17.028 1.037 2.215 1.00 98.62 73 GLU A CA 1
ATOM 605 C C . GLU A 1 73 ? -16.239 2.306 1.895 1.00 98.62 73 GLU A C 1
ATOM 607 O O . GLU A 1 73 ? -15.032 2.218 1.677 1.00 98.62 73 GLU A O 1
ATOM 612 N N . ILE A 1 74 ? -16.854 3.482 2.040 1.00 98.31 74 ILE A N 1
ATOM 613 C CA . ILE A 1 74 ? -16.175 4.768 1.840 1.00 98.31 74 ILE A CA 1
ATOM 614 C C . ILE A 1 74 ? -14.984 4.915 2.797 1.00 98.31 74 ILE A C 1
ATOM 616 O O . ILE A 1 74 ? -13.882 5.291 2.390 1.00 98.31 74 ILE A O 1
ATOM 620 N N . GLN A 1 75 ? -15.176 4.627 4.089 1.00 98.19 75 GLN A N 1
ATOM 621 C CA . GLN A 1 75 ? -14.102 4.780 5.078 1.00 98.19 75 GLN A CA 1
ATOM 622 C C . GLN A 1 75 ? -12.984 3.757 4.878 1.00 98.19 75 GLN A C 1
ATOM 624 O O . GLN A 1 75 ? -11.802 4.093 5.039 1.00 98.19 75 GLN A O 1
ATOM 629 N N . PHE A 1 76 ? -13.354 2.529 4.514 1.00 98.31 76 PHE A N 1
ATOM 630 C CA . PHE A 1 76 ? -12.422 1.456 4.208 1.00 98.31 76 PHE A CA 1
ATOM 631 C C . PHE A 1 76 ? -11.598 1.777 2.955 1.00 98.31 76 PHE A C 1
ATOM 633 O O . PHE A 1 76 ? -10.372 1.662 2.992 1.00 98.31 76 PHE A O 1
ATOM 640 N N . GLU A 1 77 ? -12.230 2.261 1.883 1.00 98.44 77 GLU A N 1
ATOM 641 C CA . GLU A 1 77 ? -11.566 2.636 0.631 1.00 98.44 77 GLU A CA 1
ATOM 642 C C . GLU A 1 77 ? -10.591 3.811 0.830 1.00 98.44 77 GLU A C 1
ATOM 644 O O . GLU A 1 77 ? -9.476 3.799 0.300 1.00 98.44 77 GLU A O 1
ATOM 649 N N . ILE A 1 78 ? -10.945 4.805 1.654 1.00 97.00 78 ILE A N 1
ATOM 650 C CA . ILE A 1 78 ? -10.034 5.905 2.013 1.00 97.00 78 ILE A CA 1
ATOM 651 C C . ILE A 1 78 ? -8.783 5.368 2.727 1.00 97.00 78 ILE A C 1
ATOM 653 O O . ILE A 1 78 ? -7.660 5.753 2.383 1.00 97.00 78 ILE A O 1
ATOM 657 N N . GLY A 1 79 ? -8.958 4.464 3.698 1.00 96.25 79 GLY A N 1
ATOM 658 C CA . GLY A 1 79 ? -7.846 3.813 4.399 1.00 96.25 79 GLY A CA 1
ATOM 659 C C . GLY A 1 79 ? -6.976 2.966 3.464 1.00 96.25 79 GLY A C 1
ATOM 660 O O . GLY A 1 79 ? -5.750 3.068 3.502 1.00 96.25 79 GLY A O 1
ATOM 661 N N . HIS A 1 80 ? -7.607 2.202 2.571 1.00 98.19 80 HIS A N 1
ATOM 662 C CA . HIS A 1 80 ? -6.954 1.404 1.532 1.00 98.19 80 HIS A CA 1
ATOM 663 C C . HIS A 1 80 ? -6.085 2.275 0.607 1.00 98.19 80 HIS A C 1
ATOM 665 O O . HIS A 1 80 ? -4.881 2.055 0.460 1.00 98.19 80 HIS A O 1
ATOM 671 N N . ASN A 1 81 ? -6.648 3.350 0.051 1.00 97.81 81 ASN A N 1
ATOM 672 C CA . ASN A 1 81 ? -5.936 4.249 -0.861 1.00 97.81 81 ASN A CA 1
ATOM 673 C C . ASN A 1 81 ? -4.790 5.027 -0.192 1.00 97.81 81 ASN A C 1
ATOM 675 O O . ASN A 1 81 ? -3.833 5.428 -0.868 1.00 97.81 81 ASN A O 1
ATOM 679 N N . ALA A 1 82 ? -4.834 5.217 1.130 1.00 96.69 82 ALA A N 1
ATOM 680 C CA . ALA A 1 82 ? -3.719 5.802 1.864 1.00 96.69 82 ALA A CA 1
ATOM 681 C C . ALA A 1 82 ? -2.451 4.933 1.763 1.00 96.69 82 ALA A C 1
ATOM 683 O O . ALA A 1 82 ? -1.371 5.484 1.538 1.00 96.69 82 ALA A O 1
ATOM 684 N N . ILE A 1 83 ? -2.565 3.599 1.829 1.00 97.75 83 ILE A N 1
ATOM 685 C CA . ILE A 1 83 ? -1.424 2.681 1.662 1.00 97.75 83 ILE A CA 1
ATOM 686 C C . ILE A 1 83 ? -0.840 2.791 0.255 1.00 97.75 83 ILE A C 1
ATOM 688 O O . ILE A 1 83 ? 0.362 3.033 0.115 1.00 97.75 83 ILE A O 1
ATOM 692 N N . HIS A 1 84 ? -1.678 2.721 -0.784 1.00 98.38 84 HIS A N 1
ATOM 693 C CA . HIS A 1 84 ? -1.251 2.917 -2.178 1.00 98.38 84 HIS A CA 1
ATOM 694 C C . HIS A 1 84 ? -0.445 4.208 -2.358 1.00 98.38 84 HIS A C 1
ATOM 696 O O . HIS A 1 84 ? 0.686 4.204 -2.859 1.00 98.38 84 HIS A O 1
ATOM 702 N N . SER A 1 85 ? -1.003 5.322 -1.881 1.00 97.50 85 SER A N 1
ATOM 703 C CA . SER A 1 85 ? -0.407 6.656 -1.988 1.00 97.50 85 SER A CA 1
ATOM 704 C C . SER A 1 85 ? 0.911 6.784 -1.221 1.00 97.50 85 SER A C 1
ATOM 706 O O . SER A 1 85 ? 1.897 7.327 -1.739 1.00 97.50 85 SER A O 1
ATOM 708 N N . MET A 1 86 ? 0.946 6.296 0.020 1.00 97.12 86 MET A N 1
ATOM 709 C CA . MET A 1 86 ? 2.097 6.460 0.902 1.00 97.12 86 MET A CA 1
ATOM 710 C C . MET A 1 86 ? 3.235 5.500 0.564 1.00 97.12 86 MET A C 1
ATOM 712 O O . MET A 1 86 ? 4.385 5.912 0.674 1.00 97.12 86 MET A O 1
ATOM 716 N N . VAL A 1 87 ? 2.954 4.281 0.095 1.00 98.06 87 VAL A N 1
ATOM 717 C CA . VAL A 1 87 ? 3.987 3.324 -0.325 1.00 98.06 87 VAL A CA 1
ATOM 718 C C . VAL A 1 87 ? 4.572 3.678 -1.694 1.00 98.06 87 VAL A C 1
ATOM 720 O O . VAL A 1 87 ? 5.795 3.710 -1.864 1.00 98.06 87 VAL A O 1
ATOM 723 N N . GLY A 1 88 ? 3.719 3.972 -2.681 1.00 97.81 88 GLY A N 1
ATOM 724 C CA . GLY A 1 88 ? 4.177 4.351 -4.019 1.00 97.81 88 GLY A CA 1
ATOM 725 C C . GLY A 1 88 ? 4.841 5.727 -4.047 1.00 97.81 88 GLY A C 1
ATOM 726 O O . GLY A 1 88 ? 5.801 5.956 -4.786 1.00 97.81 88 GLY A O 1
ATOM 727 N N . GLY A 1 89 ? 4.381 6.647 -3.198 1.00 97.25 89 GLY A N 1
ATOM 728 C CA . GLY A 1 89 ? 5.000 7.951 -3.030 1.00 97.25 89 GLY A CA 1
ATOM 729 C C . GLY A 1 89 ? 4.948 8.796 -4.298 1.00 97.25 89 GLY A C 1
ATOM 730 O O . GLY A 1 89 ? 3.869 9.133 -4.786 1.00 97.25 89 GLY A O 1
ATOM 731 N N . ARG A 1 90 ? 6.128 9.192 -4.789 1.00 96.81 90 ARG A N 1
ATOM 732 C CA . ARG A 1 90 ? 6.313 9.936 -6.050 1.00 96.81 90 ARG A CA 1
ATOM 733 C C . ARG A 1 90 ? 6.721 9.037 -7.222 1.00 96.81 90 ARG A C 1
ATOM 735 O O . ARG A 1 90 ? 7.038 9.557 -8.288 1.00 96.81 90 ARG A O 1
ATOM 742 N N . SER A 1 91 ? 6.761 7.720 -7.025 1.00 96.00 91 SER A N 1
ATOM 743 C CA . SER A 1 91 ? 7.122 6.802 -8.097 1.00 96.00 91 SER A CA 1
ATOM 744 C C . SER A 1 91 ? 6.045 6.783 -9.191 1.00 96.00 91 SER A C 1
ATOM 746 O O . SER A 1 91 ? 4.868 6.617 -8.868 1.00 96.00 91 SER A O 1
ATOM 748 N N . PRO A 1 92 ? 6.422 6.903 -10.477 1.00 96.81 92 PRO A N 1
ATOM 749 C CA . PRO A 1 92 ? 5.489 6.730 -11.582 1.00 96.81 92 PRO A CA 1
ATOM 750 C C . PRO A 1 92 ? 5.157 5.259 -11.876 1.00 96.81 92 PRO A C 1
ATOM 752 O O . PRO A 1 92 ? 4.184 5.022 -12.576 1.00 96.81 92 PRO A O 1
ATOM 755 N N . TYR A 1 93 ? 5.928 4.290 -11.366 1.00 98.19 93 TYR A N 1
ATOM 756 C CA . TYR A 1 93 ? 5.755 2.847 -11.620 1.00 98.19 93 TYR A CA 1
ATOM 757 C C . TYR A 1 93 ? 5.496 2.085 -10.315 1.00 98.19 93 TYR A C 1
ATOM 759 O O . TYR A 1 93 ? 6.064 1.022 -10.077 1.00 98.19 93 TYR A O 1
ATOM 767 N N . GLY A 1 94 ? 4.723 2.681 -9.412 1.00 97.25 94 GLY A N 1
ATOM 768 C CA . GLY A 1 94 ? 4.492 2.148 -8.074 1.00 97.25 94 GLY A CA 1
ATOM 769 C C . GLY A 1 94 ? 3.025 2.149 -7.681 1.00 97.25 94 GLY A C 1
ATOM 770 O O . GLY A 1 94 ? 2.138 2.494 -8.468 1.00 97.25 94 GLY A O 1
ATOM 771 N N . MET A 1 95 ? 2.792 1.816 -6.412 1.00 98.12 95 MET A N 1
ATOM 772 C CA . MET A 1 95 ? 1.448 1.661 -5.851 1.00 98.12 95 MET A CA 1
ATOM 773 C C . MET A 1 95 ? 0.595 2.935 -5.858 1.00 98.12 95 MET A C 1
ATOM 7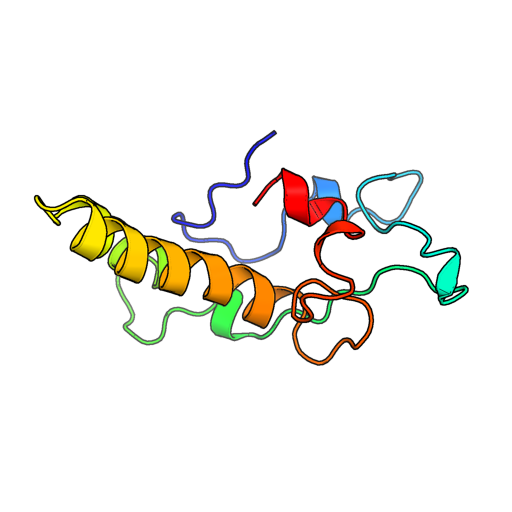75 O O . MET A 1 95 ? -0.623 2.858 -5.797 1.00 98.12 95 MET A O 1
ATOM 779 N N . SER A 1 96 ? 1.197 4.116 -6.001 1.00 98.06 96 SER A N 1
ATOM 780 C CA . SER A 1 96 ? 0.482 5.398 -6.003 1.00 98.06 96 SER A CA 1
ATOM 781 C C . SER A 1 96 ? -0.252 5.687 -7.315 1.00 98.06 96 SER A C 1
ATOM 783 O O . SER A 1 96 ? -0.900 6.726 -7.435 1.00 98.06 96 SER A O 1
ATOM 785 N N . THR A 1 97 ? -0.149 4.799 -8.307 1.00 97.56 97 THR A N 1
ATOM 786 C CA . THR A 1 97 ? -0.803 4.949 -9.608 1.00 97.56 97 THR A CA 1
ATOM 787 C C . THR A 1 97 ? -1.726 3.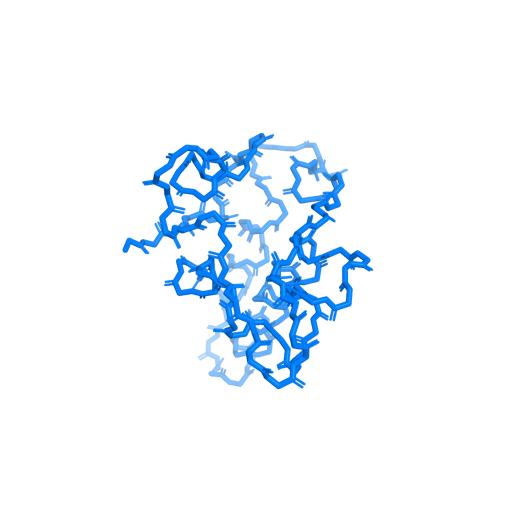770 -9.881 1.00 97.56 97 THR A C 1
ATOM 789 O O . THR A 1 97 ? -1.322 2.614 -9.757 1.00 97.56 97 THR A O 1
ATOM 792 N N . LEU A 1 98 ? -2.948 4.048 -10.338 1.00 97.62 98 LEU A N 1
ATOM 793 C CA . LEU A 1 98 ? -3.893 2.992 -10.710 1.00 97.62 98 LEU A CA 1
ATOM 794 C C . LEU A 1 98 ? -3.363 2.124 -11.865 1.00 97.62 98 LEU A C 1
ATOM 796 O O . LEU A 1 98 ? -3.612 0.926 -11.909 1.00 97.62 98 LEU A O 1
ATOM 800 N N . HIS A 1 99 ? -2.594 2.721 -12.780 1.00 97.44 99 HIS A N 1
ATOM 801 C CA . HIS A 1 99 ? -2.035 2.017 -13.934 1.00 97.44 99 HIS A CA 1
ATOM 802 C C . HIS A 1 99 ? -1.004 0.952 -13.561 1.00 97.44 99 HIS A C 1
ATOM 804 O O . HIS A 1 99 ? -0.919 -0.054 -14.262 1.00 97.44 99 HIS A O 1
ATOM 810 N N . TYR A 1 100 ? -0.226 1.168 -12.494 1.00 98.31 100 TYR A N 1
ATOM 811 C CA . TYR A 1 100 ? 0.916 0.310 -12.177 1.00 98.31 100 TYR A CA 1
ATOM 812 C C . TYR A 1 100 ? 0.850 -0.371 -10.810 1.00 98.31 100 TYR A C 1
ATOM 814 O O . TYR A 1 100 ? 1.652 -1.267 -10.563 1.00 98.31 100 TYR A O 1
ATOM 822 N N . THR A 1 101 ? -0.104 -0.017 -9.942 1.00 98.56 101 THR A N 1
ATOM 823 C CA . THR A 1 101 ? -0.162 -0.570 -8.579 1.00 98.56 101 THR A CA 1
ATOM 824 C C . THR A 1 101 ? -0.223 -2.099 -8.552 1.00 98.56 101 THR A C 1
ATOM 826 O O . THR A 1 101 ? 0.537 -2.725 -7.821 1.00 98.56 101 THR A O 1
ATOM 829 N N . ALA A 1 102 ? -1.013 -2.713 -9.439 1.00 98.12 102 ALA A N 1
ATOM 830 C CA . ALA A 1 102 ? -1.209 -4.163 -9.476 1.00 98.12 102 ALA A CA 1
ATOM 831 C C . ALA A 1 102 ? 0.022 -4.969 -9.937 1.00 98.12 102 ALA A C 1
ATOM 833 O O . ALA A 1 102 ? 0.033 -6.193 -9.805 1.00 98.12 102 ALA A O 1
ATOM 834 N N . TYR A 1 103 ? 1.046 -4.310 -10.491 1.00 98.44 103 TYR A N 1
ATOM 835 C CA . TYR A 1 103 ? 2.293 -4.977 -10.870 1.00 98.44 103 TYR A CA 1
ATOM 836 C C . TYR A 1 103 ? 3.205 -5.191 -9.662 1.00 98.44 103 TYR A C 1
ATOM 838 O O . TYR A 1 103 ? 3.994 -6.130 -9.652 1.00 98.44 103 TYR A O 1
ATOM 846 N N . ASP A 1 104 ? 3.126 -4.329 -8.646 1.00 98.56 104 ASP A N 1
ATOM 847 C CA . ASP A 1 104 ? 3.980 -4.433 -7.469 1.00 98.56 104 ASP A CA 1
ATOM 848 C C . ASP A 1 104 ? 3.545 -5.637 -6.610 1.00 98.56 104 ASP A C 1
ATOM 850 O O . ASP A 1 104 ? 2.385 -5.690 -6.201 1.00 98.56 104 ASP A O 1
ATOM 854 N N . PRO A 1 105 ? 4.435 -6.594 -6.268 1.00 98.44 105 PRO A N 1
ATOM 855 C CA . PRO A 1 105 ? 4.058 -7.749 -5.452 1.00 98.44 105 PRO A CA 1
ATOM 856 C C . PRO A 1 105 ? 3.407 -7.392 -4.109 1.00 98.44 105 PRO A C 1
ATOM 858 O O . PRO A 1 105 ? 2.588 -8.162 -3.607 1.00 98.44 105 PRO A O 1
ATOM 861 N N . LEU A 1 106 ? 3.737 -6.228 -3.533 1.00 98.56 106 LEU A N 1
ATOM 862 C CA . LEU A 1 106 ? 3.151 -5.734 -2.285 1.00 98.56 106 LEU A CA 1
ATOM 863 C C . LEU A 1 106 ? 1.641 -5.478 -2.404 1.00 98.56 106 LEU A C 1
ATOM 865 O O . LEU A 1 106 ? 0.947 -5.575 -1.396 1.00 98.56 106 LEU A O 1
ATOM 869 N N . PHE A 1 107 ? 1.122 -5.241 -3.614 1.00 98.56 107 PHE A N 1
ATOM 870 C CA . PHE A 1 107 ? -0.310 -5.086 -3.882 1.00 98.56 107 PHE A CA 1
ATOM 871 C C . PHE A 1 107 ? -1.149 -6.240 -3.326 1.00 98.56 107 PHE A C 1
ATOM 873 O O . PHE A 1 107 ? -2.231 -6.011 -2.808 1.00 98.56 107 PHE A O 1
ATOM 880 N N . TYR A 1 108 ? -0.646 -7.475 -3.396 1.00 98.00 108 TYR A N 1
ATOM 881 C CA . TYR A 1 108 ? -1.380 -8.663 -2.940 1.00 98.00 108 TYR A CA 1
ATOM 882 C C . TYR A 1 108 ? -1.225 -8.955 -1.445 1.00 98.00 108 TYR A C 1
ATOM 884 O O . TYR A 1 108 ? -1.904 -9.833 -0.914 1.00 98.00 108 TYR A O 1
ATOM 892 N N . LEU A 1 109 ? -0.274 -8.297 -0.781 1.00 97.88 109 LEU A N 1
ATOM 893 C CA . LEU A 1 109 ? -0.108 -8.384 0.670 1.00 97.88 109 LEU A CA 1
ATOM 894 C C . LEU A 1 109 ? -0.972 -7.339 1.377 1.00 97.88 109 LEU A C 1
ATOM 896 O O . LEU A 1 109 ? -1.283 -7.528 2.553 1.00 97.88 109 LEU A O 1
ATOM 900 N N . HIS A 1 110 ? -1.253 -6.239 0.676 1.00 96.50 110 HIS A N 1
ATOM 901 C CA . HIS A 1 110 ? -2.053 -5.116 1.131 1.00 96.50 110 HIS A CA 1
ATOM 902 C C . HIS A 1 110 ? -3.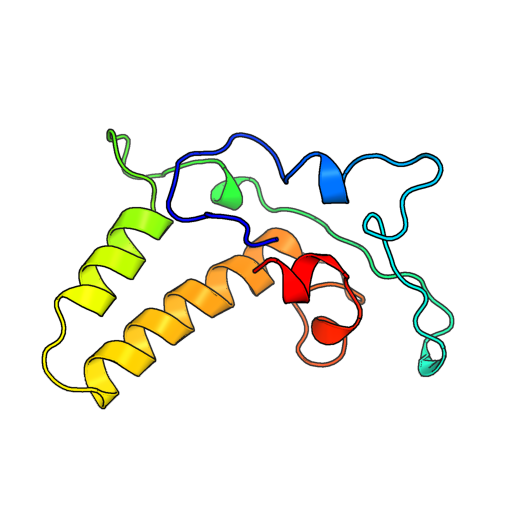514 -5.505 1.379 1.00 96.50 110 HIS A C 1
ATOM 904 O O . HIS A 1 110 ? -4.093 -6.229 0.540 1.00 96.50 110 HIS A O 1
#

Organism: Spirula spirula (NCBI:txid34541)

pLDDT: mean 94.67, std 7.77, range [58.22, 98.62]